Protein AF-A0A9P5STX9-F1 (afdb_monomer)

Structure (mmCIF, N/CA/C/O backbone):
data_AF-A0A9P5STX9-F1
#
_entry.id   AF-A0A9P5STX9-F1
#
loop_
_atom_site.group_PDB
_atom_site.id
_atom_site.type_symbol
_atom_site.label_atom_id
_atom_site.label_alt_id
_atom_site.label_comp_id
_atom_site.label_asym_id
_atom_site.label_entity_id
_atom_site.label_seq_id
_atom_site.pdbx_PDB_ins_code
_atom_site.Cartn_x
_atom_site.Cartn_y
_atom_site.Cartn_z
_atom_site.occupancy
_atom_site.B_iso_or_equiv
_atom_site.auth_seq_id
_atom_site.auth_comp_id
_atom_site.auth_asym_id
_atom_site.auth_atom_id
_atom_site.pdbx_PDB_model_num
ATOM 1 N N . MET A 1 1 ? -4.220 -13.117 43.652 1.00 59.19 1 MET A N 1
ATOM 2 C CA . MET A 1 1 ? -5.308 -13.860 42.981 1.00 59.19 1 MET A CA 1
ATOM 3 C C . MET A 1 1 ? -6.641 -13.265 43.397 1.00 59.19 1 MET A C 1
ATOM 5 O O . MET A 1 1 ? -6.754 -12.889 44.561 1.00 59.19 1 MET A O 1
ATOM 9 N N . PRO A 1 2 ? -7.623 -13.124 42.490 1.00 68.62 2 PRO A N 1
ATOM 10 C CA . PRO A 1 2 ? -8.970 -12.712 42.871 1.00 68.62 2 PRO A CA 1
ATOM 11 C C . PRO A 1 2 ? -9.525 -13.665 43.934 1.00 68.62 2 PRO A C 1
ATOM 13 O O . PRO A 1 2 ? -9.401 -14.877 43.789 1.00 68.62 2 PRO A O 1
ATOM 16 N N . SER A 1 3 ? -10.147 -13.133 44.987 1.00 79.94 3 SER A N 1
ATOM 17 C CA . SER A 1 3 ? -10.603 -13.913 46.154 1.00 79.94 3 SER A CA 1
ATOM 18 C C . SER A 1 3 ? -11.676 -14.968 45.848 1.00 79.94 3 SER A C 1
ATOM 20 O O . SER A 1 3 ? -11.990 -15.793 46.701 1.00 79.94 3 SER A O 1
ATOM 22 N N . TRP A 1 4 ? -12.242 -14.953 44.639 1.00 88.00 4 TRP A N 1
ATOM 23 C CA . TRP A 1 4 ? -13.281 -15.872 44.174 1.00 88.00 4 TRP A CA 1
ATOM 24 C C . TRP A 1 4 ? -12.747 -17.036 43.319 1.00 88.00 4 TRP A C 1
ATOM 26 O O . TRP A 1 4 ? -13.519 -17.934 42.983 1.00 88.00 4 TRP A O 1
ATOM 36 N N . ILE A 1 5 ? -11.447 -17.047 42.995 1.00 90.69 5 ILE A N 1
ATOM 37 C CA . ILE A 1 5 ? -10.769 -18.129 42.265 1.00 90.69 5 ILE A CA 1
ATOM 38 C C . ILE A 1 5 ? -9.960 -18.969 43.254 1.00 90.69 5 ILE A C 1
ATOM 40 O O . ILE A 1 5 ? -9.194 -18.422 44.044 1.00 90.69 5 ILE A O 1
ATOM 44 N N . LYS A 1 6 ? -10.122 -20.297 43.206 1.00 91.25 6 LYS A N 1
ATOM 45 C CA . LYS A 1 6 ? -9.421 -21.218 44.110 1.00 91.25 6 LYS A CA 1
ATOM 46 C C . LYS A 1 6 ? -7.998 -21.497 43.633 1.00 91.25 6 LYS A C 1
ATOM 48 O O . LYS A 1 6 ? -7.078 -21.464 44.440 1.00 91.25 6 LYS A O 1
ATOM 53 N N . ASP A 1 7 ? -7.846 -21.790 42.346 1.00 92.19 7 ASP A N 1
ATOM 54 C CA . ASP A 1 7 ? -6.557 -22.091 41.724 1.00 92.19 7 ASP A CA 1
ATOM 55 C C . ASP A 1 7 ? -6.593 -21.769 40.223 1.00 92.19 7 ASP A C 1
ATOM 57 O O . ASP A 1 7 ? -7.677 -21.683 39.635 1.00 92.19 7 ASP A O 1
ATOM 61 N N . PHE A 1 8 ? -5.430 -21.588 39.602 1.00 93.06 8 PHE A N 1
ATOM 62 C CA . PHE A 1 8 ? -5.315 -21.446 38.153 1.00 93.06 8 PHE A CA 1
ATOM 63 C C . PHE A 1 8 ? -4.039 -22.111 37.631 1.00 93.06 8 PHE A C 1
ATOM 65 O O . PHE A 1 8 ? -2.994 -22.067 38.277 1.00 93.06 8 PHE A O 1
ATOM 72 N N . ARG A 1 9 ? -4.135 -22.687 36.435 1.00 95.50 9 ARG A N 1
ATOM 73 C CA . ARG A 1 9 ? -3.028 -23.287 35.699 1.00 95.50 9 ARG A CA 1
ATOM 74 C C . ARG A 1 9 ? -2.957 -22.687 34.300 1.00 95.50 9 ARG A C 1
ATOM 76 O O . ARG A 1 9 ? -3.985 -22.518 33.646 1.00 95.50 9 ARG A O 1
ATOM 83 N N . ASP A 1 10 ? -1.736 -22.386 33.878 1.00 95.62 10 ASP A N 1
ATOM 84 C CA . ASP A 1 10 ? -1.416 -21.854 32.560 1.00 95.62 10 ASP A CA 1
ATOM 85 C C . ASP A 1 10 ? -0.638 -22.903 31.760 1.00 95.62 10 ASP A C 1
ATOM 87 O O . ASP A 1 10 ? 0.486 -23.249 32.125 1.00 95.62 10 ASP A O 1
ATOM 91 N N . ASP A 1 11 ? -1.253 -23.422 30.697 1.00 96.31 11 ASP A N 1
ATOM 92 C CA . ASP A 1 11 ? -0.625 -24.330 29.731 1.00 96.31 11 ASP A CA 1
ATOM 93 C C . ASP A 1 11 ? -0.468 -23.630 28.356 1.00 96.31 11 ASP A C 1
ATOM 95 O O . ASP A 1 11 ? -0.433 -24.276 27.303 1.00 96.31 11 ASP A O 1
ATOM 99 N N . SER A 1 12 ? -0.395 -22.290 28.352 1.00 96.31 12 SER A N 1
ATOM 100 C CA . SER A 1 12 ? -0.263 -21.467 27.145 1.00 96.31 12 SER A CA 1
ATOM 101 C C . SER A 1 12 ? 1.100 -21.610 26.466 1.00 96.31 12 SER A C 1
ATOM 103 O O . SER A 1 12 ? 2.118 -21.964 27.063 1.00 96.31 12 SER A O 1
ATOM 105 N N . ASN A 1 13 ? 1.135 -21.256 25.183 1.00 96.00 13 ASN A N 1
ATOM 106 C CA . ASN A 1 13 ? 2.360 -21.114 24.404 1.00 96.00 13 ASN A CA 1
ATOM 107 C C . ASN A 1 13 ? 2.348 -19.792 23.613 1.00 96.00 13 ASN A C 1
ATOM 109 O O . ASN A 1 13 ? 1.474 -18.950 23.799 1.00 96.00 13 ASN A O 1
ATOM 113 N N . GLN A 1 14 ? 3.318 -19.595 22.715 1.00 94.31 14 GLN A N 1
ATOM 114 C CA . GLN A 1 14 ? 3.452 -18.346 21.950 1.00 94.31 14 GLN A CA 1
ATOM 115 C C . GLN A 1 14 ? 2.266 -18.036 21.020 1.00 94.31 14 GLN A C 1
ATOM 117 O O . GLN A 1 14 ? 2.062 -16.876 20.679 1.00 94.31 14 GLN A O 1
ATOM 122 N N . ALA A 1 15 ? 1.507 -19.044 20.586 1.00 96.12 15 ALA A N 1
ATOM 123 C CA . ALA A 1 15 ? 0.439 -18.888 19.598 1.00 96.12 15 ALA A CA 1
ATOM 124 C C . ALA A 1 15 ? -0.967 -19.093 20.177 1.00 96.12 15 ALA A C 1
ATOM 126 O O . ALA A 1 15 ? -1.953 -18.704 19.552 1.00 96.12 15 ALA A O 1
ATOM 127 N N . ARG A 1 16 ? -1.080 -19.727 21.348 1.00 96.56 16 ARG A N 1
ATOM 128 C CA . ARG A 1 16 ? -2.356 -20.097 21.957 1.00 96.56 16 ARG A CA 1
ATOM 129 C C . ARG A 1 16 ? -2.339 -19.836 23.454 1.00 96.56 16 ARG A C 1
ATOM 131 O O . ARG A 1 16 ? -1.427 -20.266 24.155 1.00 96.56 16 ARG A O 1
ATOM 138 N N . VAL A 1 17 ? -3.418 -19.217 23.917 1.00 95.56 17 VAL A N 1
ATOM 139 C CA . VAL A 1 17 ? -3.736 -19.064 25.336 1.00 95.56 17 VAL A CA 1
ATOM 140 C C . VAL A 1 17 ? -4.581 -20.259 25.783 1.00 95.56 17 VAL A C 1
ATOM 142 O O . VAL A 1 17 ? -5.610 -20.543 25.165 1.00 95.56 17 VAL A O 1
ATOM 145 N N . ASP A 1 18 ? -4.144 -20.968 26.824 1.00 95.75 18 ASP A N 1
ATOM 146 C CA . ASP A 1 18 ? -4.866 -22.083 27.447 1.00 95.75 18 ASP A CA 1
ATOM 147 C C . ASP A 1 18 ? -4.798 -21.962 28.976 1.00 95.75 18 ASP A C 1
ATOM 149 O O . ASP A 1 18 ? -3.753 -22.169 29.596 1.00 95.75 18 ASP A O 1
ATOM 153 N N . LEU A 1 19 ? -5.918 -21.559 29.580 1.00 94.31 19 LEU A N 1
ATOM 154 C CA . LEU A 1 19 ? -6.019 -21.262 31.006 1.00 94.31 19 LEU A CA 1
ATOM 155 C C . LEU A 1 19 ? -7.060 -22.171 31.654 1.00 94.31 19 LEU A C 1
ATOM 157 O O . LEU A 1 19 ? -8.254 -22.083 31.363 1.00 94.31 19 LEU A O 1
ATOM 161 N N . THR A 1 20 ? -6.615 -22.992 32.601 1.00 94.94 20 THR A N 1
ATOM 162 C CA . THR A 1 20 ? -7.494 -23.825 33.425 1.00 94.94 20 THR A CA 1
ATOM 163 C C . THR A 1 20 ? -7.717 -23.148 34.774 1.00 94.94 20 THR A C 1
ATOM 165 O O . THR A 1 20 ? -6.800 -23.036 35.584 1.00 94.94 20 THR A O 1
ATOM 168 N N . VAL A 1 21 ? -8.946 -22.700 35.046 1.00 93.19 21 VAL A N 1
ATOM 169 C CA . VAL A 1 21 ? -9.312 -22.023 36.302 1.00 93.19 21 VAL A CA 1
ATOM 170 C C . VAL A 1 21 ? -10.166 -22.938 37.175 1.00 93.19 21 VAL A C 1
ATOM 172 O O . VAL A 1 21 ? -11.216 -23.420 36.753 1.00 93.19 21 VAL A O 1
ATOM 175 N N . THR A 1 22 ? -9.757 -23.127 38.428 1.00 93.69 22 THR A N 1
ATOM 176 C CA . THR A 1 22 ? -10.505 -23.905 39.420 1.00 93.69 22 THR A CA 1
ATOM 177 C C . THR A 1 22 ? -11.323 -22.976 40.315 1.00 93.69 22 THR A C 1
ATOM 179 O O . THR A 1 22 ? -10.786 -22.092 40.987 1.00 93.69 22 THR A O 1
ATOM 182 N N . LEU A 1 23 ? -12.635 -23.210 40.378 1.00 92.31 23 LEU A N 1
ATOM 183 C CA . LEU A 1 23 ? -13.588 -22.472 41.214 1.00 92.31 23 LEU A CA 1
ATOM 184 C C . LEU A 1 23 ? -14.279 -23.410 42.211 1.00 92.31 23 LEU A C 1
ATOM 186 O O . LEU A 1 23 ? -14.354 -24.620 42.000 1.00 92.31 23 LEU A O 1
ATOM 190 N N . THR A 1 24 ? -14.841 -22.857 43.287 1.00 93.94 24 THR A N 1
ATOM 191 C CA . THR A 1 24 ? -15.817 -23.597 44.100 1.00 93.94 24 THR A CA 1
ATOM 192 C C . THR A 1 24 ? -17.161 -23.663 43.372 1.00 93.94 24 THR A C 1
ATOM 194 O O . THR A 1 24 ? -17.473 -22.803 42.546 1.00 93.94 24 THR A O 1
ATOM 197 N N . GLN A 1 25 ? -17.990 -24.661 43.687 1.00 92.69 25 GLN A N 1
ATOM 198 C CA . GLN A 1 25 ? -19.287 -24.841 43.024 1.00 92.69 25 GLN A CA 1
ATOM 199 C C . GLN A 1 25 ? -20.209 -23.622 43.191 1.00 92.69 25 GLN A C 1
ATOM 201 O O . GLN A 1 25 ? -20.928 -23.255 42.264 1.00 92.69 25 GLN A O 1
ATOM 206 N N . GLU A 1 26 ? -20.139 -22.951 44.344 1.00 93.06 26 GLU A N 1
ATOM 207 C CA . GLU A 1 26 ? -20.897 -21.726 44.605 1.00 93.06 26 GLU A CA 1
ATOM 208 C C . GLU A 1 26 ? -20.419 -20.550 43.735 1.00 93.06 26 GLU A C 1
ATOM 210 O O . GLU A 1 26 ? -21.243 -19.848 43.148 1.00 93.06 26 GLU A O 1
ATOM 215 N N . GLN A 1 27 ? -19.101 -20.357 43.596 1.00 90.81 27 GLN A N 1
ATOM 216 C CA . GLN A 1 27 ? -18.530 -19.288 42.765 1.00 90.81 27 GLN A CA 1
ATOM 217 C C . GLN A 1 27 ? -18.744 -19.546 41.273 1.00 90.81 27 GLN A C 1
ATOM 219 O O . GLN A 1 27 ? -19.015 -18.610 40.528 1.00 90.81 27 GLN A O 1
ATOM 224 N N . LEU A 1 28 ? -18.699 -20.810 40.838 1.00 91.44 28 LEU A N 1
ATOM 225 C CA . LEU A 1 28 ? -19.025 -21.181 39.463 1.00 91.44 28 LEU A CA 1
ATOM 226 C C . LEU A 1 28 ? -20.490 -20.873 39.131 1.00 91.44 28 LEU A C 1
ATOM 228 O O . LEU A 1 28 ? -20.769 -20.379 38.041 1.00 91.44 28 LEU A O 1
ATOM 232 N N . ARG A 1 29 ? -21.422 -21.137 40.059 1.00 93.12 29 ARG A N 1
ATOM 233 C CA . ARG A 1 29 ? -22.839 -20.797 39.862 1.00 93.12 29 ARG A CA 1
ATOM 234 C C . ARG A 1 29 ? -23.016 -19.285 39.721 1.00 93.12 29 ARG A C 1
ATOM 236 O O . ARG A 1 29 ? -23.563 -18.845 38.720 1.00 93.12 29 ARG A O 1
ATOM 243 N N . LYS A 1 30 ? -22.425 -18.501 40.633 1.00 92.12 30 LYS A N 1
ATOM 244 C CA . LYS A 1 30 ? -22.431 -17.027 40.567 1.00 92.12 30 LYS A CA 1
ATOM 245 C C . LYS A 1 30 ? -21.812 -16.491 39.269 1.00 92.12 30 LYS A C 1
ATOM 247 O O . LYS A 1 30 ? -22.367 -15.590 38.656 1.00 92.12 30 LYS A O 1
ATOM 252 N N . ALA A 1 31 ? -20.691 -17.061 38.823 1.00 90.56 31 ALA A N 1
ATOM 253 C CA . ALA A 1 31 ? -20.026 -16.659 37.583 1.00 90.56 31 ALA A CA 1
ATOM 254 C C . ALA A 1 31 ? -20.835 -17.015 36.323 1.00 90.56 31 ALA A C 1
ATOM 256 O O . ALA A 1 31 ? -20.754 -16.299 35.329 1.00 90.56 31 ALA A O 1
ATOM 257 N N . ARG A 1 32 ? -21.617 -18.103 36.351 1.00 92.12 32 ARG A N 1
ATOM 258 C CA . ARG A 1 32 ? -22.560 -18.435 35.272 1.00 92.12 32 ARG A CA 1
ATOM 259 C C . ARG A 1 32 ? -23.750 -17.485 35.249 1.00 92.12 32 ARG A C 1
ATOM 261 O O . ARG A 1 32 ? -24.115 -17.049 34.164 1.00 92.12 32 ARG A O 1
ATOM 268 N N . ASP A 1 33 ? -24.296 -17.148 36.415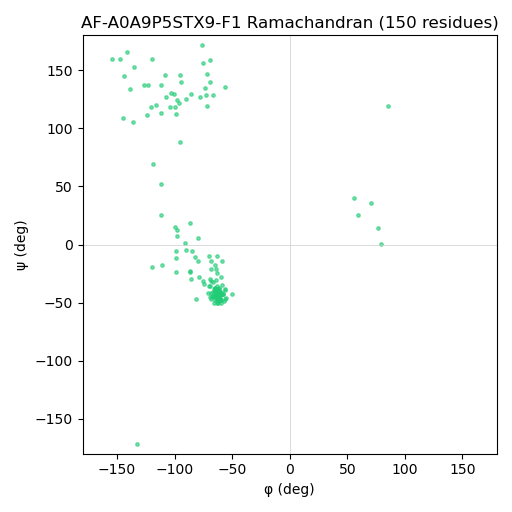 1.00 94.00 33 ASP A N 1
ATOM 269 C CA . ASP A 1 33 ? -25.425 -16.220 36.536 1.00 94.00 33 ASP A CA 1
ATOM 270 C C . ASP A 1 33 ? -25.048 -14.802 36.045 1.00 94.00 33 ASP A C 1
ATOM 272 O O . ASP A 1 33 ? -25.856 -14.135 35.407 1.00 94.00 33 ASP A O 1
ATOM 276 N N . GLU A 1 34 ? -23.804 -14.359 36.280 1.00 90.31 34 GLU A N 1
ATOM 277 C CA . GLU A 1 34 ? -23.251 -13.075 35.797 1.00 90.31 34 GLU A CA 1
ATOM 278 C C . GLU A 1 34 ? -22.802 -13.111 34.318 1.00 90.31 34 GLU A C 1
ATOM 280 O O . GLU A 1 34 ? -22.578 -12.069 33.702 1.00 90.31 34 GLU A O 1
ATOM 285 N N . GLY A 1 35 ? -22.678 -14.306 33.733 1.00 92.50 35 GLY A N 1
ATOM 286 C CA . GLY A 1 35 ? -22.082 -14.534 32.419 1.00 92.50 35 GLY A CA 1
ATOM 287 C C . GLY A 1 35 ? -20.559 -14.676 32.493 1.00 92.50 35 GLY A C 1
ATOM 288 O O . GLY A 1 35 ? -19.839 -13.755 32.886 1.00 92.50 35 GLY A O 1
ATOM 289 N N . LEU A 1 36 ? -20.048 -15.837 32.067 1.00 91.88 36 LEU A N 1
ATOM 290 C CA . LEU A 1 36 ? -18.622 -16.174 32.176 1.00 91.88 36 LEU A CA 1
ATOM 291 C C . LEU A 1 36 ? -17.727 -15.175 31.431 1.00 91.88 36 LEU A C 1
ATOM 293 O O . LEU A 1 36 ? -16.703 -14.761 31.965 1.00 91.88 36 LEU A O 1
ATOM 297 N N . GLU A 1 37 ? -18.125 -14.742 30.236 1.00 92.00 37 GLU A N 1
ATOM 298 C CA . GLU A 1 37 ? -17.343 -13.796 29.431 1.00 92.00 37 GLU A CA 1
ATOM 299 C C . GLU A 1 37 ? -17.177 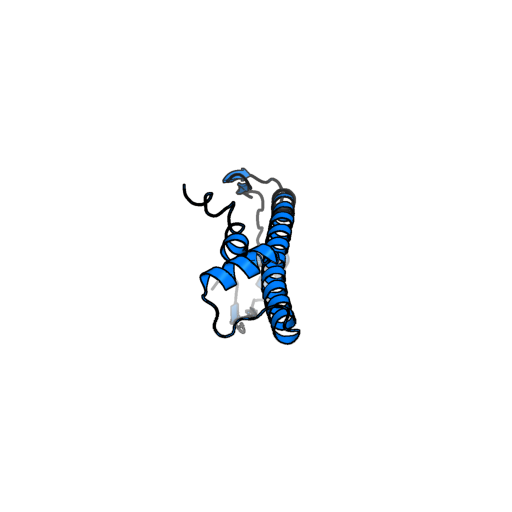-12.440 30.123 1.00 92.00 37 GLU A C 1
ATOM 301 O O . GLU A 1 37 ? -16.079 -11.888 30.141 1.00 92.00 37 GLU A O 1
ATOM 306 N N . SER A 1 38 ? -18.239 -11.932 30.753 1.00 90.81 38 SER A N 1
ATOM 307 C CA . SER A 1 38 ? -18.201 -10.686 31.523 1.00 90.81 38 SER A CA 1
ATOM 308 C C . SER A 1 38 ? -17.361 -10.856 32.790 1.00 90.81 38 SER A C 1
ATOM 310 O O . SER A 1 38 ? -16.442 -10.074 33.050 1.00 90.81 38 SER A O 1
ATOM 312 N N . LYS A 1 39 ? -17.596 -11.948 33.535 1.00 91.06 39 LYS A N 1
ATOM 313 C CA . LYS A 1 39 ? -16.897 -12.234 34.794 1.00 91.06 39 LYS A CA 1
ATOM 314 C C . LYS A 1 39 ? -15.387 -12.362 34.617 1.00 91.06 39 LYS A C 1
ATOM 316 O O . LYS A 1 39 ? -14.616 -11.855 35.434 1.00 91.06 39 LYS A O 1
ATOM 321 N N . PHE A 1 40 ? -14.976 -13.047 33.553 1.00 92.44 40 PHE A N 1
ATOM 322 C CA . PHE A 1 40 ? -13.576 -13.268 33.205 1.00 92.44 40 PHE A CA 1
ATOM 323 C C . PHE A 1 40 ? -13.002 -12.189 32.279 1.00 92.44 40 PHE A C 1
ATOM 325 O O . PHE A 1 40 ? -11.823 -12.261 31.944 1.00 92.44 40 PHE A O 1
ATOM 332 N N . LYS A 1 41 ? -13.790 -11.167 31.910 1.00 92.00 41 LYS A N 1
ATOM 333 C CA . LYS A 1 41 ? -13.383 -10.063 31.024 1.00 92.00 41 LYS A CA 1
ATOM 334 C C . LYS A 1 41 ? -12.845 -10.545 29.669 1.00 92.00 41 LYS A C 1
ATOM 336 O O . LYS A 1 41 ? -11.872 -10.005 29.151 1.00 92.00 41 LYS A O 1
ATOM 341 N N . LEU A 1 42 ? -13.485 -11.567 29.105 1.00 93.50 42 LEU A N 1
ATOM 342 C CA . LEU A 1 42 ? -13.138 -12.147 27.803 1.00 93.50 42 LEU A CA 1
ATOM 343 C C . LEU A 1 42 ? -13.735 -11.364 26.625 1.00 93.50 42 LEU A C 1
ATOM 345 O O . LEU A 1 42 ? -13.357 -11.602 25.482 1.00 93.50 42 LEU A O 1
ATOM 349 N N . ALA A 1 43 ? -14.643 -10.424 26.896 1.00 92.06 43 ALA A N 1
ATOM 350 C CA . ALA A 1 43 ? -15.228 -9.541 25.899 1.00 92.06 43 ALA A CA 1
ATOM 351 C C . ALA A 1 43 ? -14.760 -8.096 26.110 1.00 92.06 43 ALA A C 1
ATOM 353 O O . ALA A 1 43 ? -14.745 -7.580 27.228 1.00 92.06 43 ALA A O 1
ATOM 354 N N . THR A 1 44 ? -14.420 -7.426 25.012 1.00 93.38 44 THR A N 1
ATOM 355 C CA . THR A 1 44 ? -14.161 -5.986 24.977 1.00 93.38 44 THR A CA 1
ATOM 356 C C . THR A 1 44 ? -14.852 -5.373 23.767 1.00 93.38 44 THR A C 1
ATOM 358 O O . THR A 1 44 ? -15.082 -6.049 22.765 1.00 93.38 44 THR A O 1
ATOM 361 N N . THR A 1 45 ? -15.205 -4.094 23.860 1.00 92.81 45 THR A N 1
ATOM 362 C CA . THR A 1 45 ? -15.793 -3.342 22.747 1.00 92.81 45 THR A CA 1
ATOM 363 C C . THR A 1 45 ? -14.718 -2.482 22.104 1.00 92.81 45 THR A C 1
ATOM 365 O O . THR A 1 45 ? -14.036 -1.720 22.787 1.00 92.81 45 THR A O 1
ATOM 368 N N . VAL A 1 46 ? -14.591 -2.574 20.783 1.00 92.12 46 VAL A N 1
ATOM 369 C CA . VAL A 1 46 ? -13.703 -1.713 19.999 1.00 92.12 46 VAL A CA 1
ATOM 370 C C . VAL A 1 46 ? -14.557 -0.668 19.292 1.00 92.12 46 VAL A C 1
ATOM 372 O O . VAL A 1 46 ? -15.428 -1.011 18.498 1.00 92.12 46 VAL A O 1
ATOM 375 N N . SER A 1 47 ? -14.326 0.610 19.593 1.00 90.88 47 SER A N 1
ATOM 376 C CA . SER A 1 47 ? -15.029 1.714 18.933 1.00 90.88 47 SER A CA 1
ATOM 377 C C . SER A 1 47 ? -14.324 2.112 17.640 1.00 90.88 47 SER A C 1
ATOM 379 O O . SER A 1 47 ? -13.133 2.415 17.651 1.00 90.88 47 SER A O 1
ATOM 381 N N . THR A 1 48 ? -15.076 2.201 16.545 1.00 89.25 48 THR A N 1
ATOM 382 C CA . THR A 1 48 ? -14.619 2.713 15.241 1.00 89.25 48 THR A CA 1
ATOM 383 C C . THR A 1 48 ? -15.002 4.179 15.015 1.00 89.25 48 THR A C 1
ATOM 385 O O . THR A 1 48 ? -14.876 4.701 13.913 1.00 89.25 48 THR A O 1
ATOM 388 N N . SER A 1 49 ? -15.451 4.887 16.056 1.00 88.00 49 SER A N 1
ATOM 389 C CA . SER A 1 49 ? -15.942 6.264 15.931 1.00 88.00 49 SER A CA 1
ATOM 390 C C . SER A 1 49 ? -14.862 7.297 15.587 1.00 88.00 49 SER A C 1
ATOM 392 O O . SER A 1 49 ? -15.204 8.418 15.217 1.00 88.00 49 SER A O 1
ATOM 394 N N . ASN A 1 50 ? -13.573 6.975 15.710 1.00 90.12 50 ASN A N 1
ATOM 395 C CA . ASN A 1 50 ? -12.478 7.914 15.463 1.00 90.12 50 ASN A CA 1
ATOM 396 C C . ASN A 1 50 ? -11.560 7.448 14.323 1.00 90.12 50 ASN A C 1
ATOM 398 O O . ASN A 1 50 ? -10.415 7.069 14.553 1.00 90.12 50 ASN A O 1
ATOM 402 N N . MET A 1 51 ? -12.073 7.475 13.092 1.00 93.94 51 MET A N 1
ATOM 403 C CA . MET A 1 51 ? -11.293 7.220 11.877 1.00 93.94 51 MET A CA 1
ATOM 404 C C . MET A 1 51 ? -10.822 8.549 11.280 1.00 93.94 51 MET A C 1
ATOM 406 O O . MET A 1 51 ? -11.519 9.159 10.475 1.00 93.94 51 MET A O 1
ATOM 410 N N . VAL A 1 52 ? -9.661 9.037 11.715 1.00 94.38 52 VAL A N 1
ATOM 411 C CA . VAL A 1 52 ? -9.062 10.288 11.222 1.00 94.38 52 VAL A CA 1
ATOM 412 C C . VAL A 1 52 ? -7.747 9.963 10.530 1.00 94.38 52 VAL A C 1
ATOM 414 O O . VAL A 1 52 ? -6.846 9.398 11.147 1.00 94.38 52 VAL A O 1
ATOM 417 N N . CYS A 1 53 ? -7.646 10.295 9.246 1.00 93.69 53 CYS A N 1
ATOM 418 C CA . CYS A 1 53 ? -6.475 10.010 8.417 1.00 93.69 53 CYS A CA 1
ATOM 419 C C . CYS A 1 53 ? -6.203 11.179 7.463 1.00 93.69 53 CYS A C 1
ATOM 421 O O . CYS A 1 53 ? -7.055 12.049 7.275 1.00 93.69 53 CYS A O 1
ATOM 423 N N . PHE A 1 54 ? -5.020 11.197 6.852 1.00 94.12 54 PHE A N 1
ATOM 424 C CA . PHE A 1 54 ? -4.742 12.111 5.748 1.00 94.12 54 PHE A CA 1
ATOM 425 C C . PHE A 1 54 ? -5.467 11.641 4.485 1.00 94.12 54 PHE A C 1
ATOM 427 O O . PHE A 1 54 ? -5.461 10.451 4.170 1.00 94.12 54 PHE A O 1
ATOM 434 N N . ASP A 1 55 ? -6.115 12.570 3.792 1.00 91.69 55 ASP A N 1
ATOM 435 C CA . ASP A 1 55 ? -6.693 12.339 2.472 1.00 91.69 55 ASP A CA 1
ATOM 436 C C . ASP A 1 55 ? -5.595 12.318 1.383 1.00 91.69 55 ASP A C 1
ATOM 438 O O . ASP A 1 55 ? -4.430 12.633 1.661 1.00 91.69 55 ASP A O 1
ATOM 442 N N . PRO A 1 56 ? -5.923 11.949 0.130 1.00 90.25 56 PRO A N 1
ATOM 443 C CA . PRO A 1 56 ? -4.959 11.956 -0.973 1.00 90.25 56 PRO A CA 1
ATOM 444 C C . PRO A 1 56 ? -4.322 13.325 -1.271 1.00 90.25 56 PRO A C 1
ATOM 446 O O . PRO A 1 56 ? -3.329 13.386 -1.990 1.00 90.25 56 PRO A O 1
ATOM 449 N N . GLN A 1 57 ? -4.878 14.421 -0.746 1.00 91.06 57 GLN A N 1
ATOM 450 C CA . GLN A 1 57 ? -4.353 15.782 -0.866 1.00 91.06 57 GLN A CA 1
ATOM 451 C C . GLN A 1 57 ? -3.538 16.208 0.370 1.00 91.06 57 GLN A C 1
ATOM 453 O O . GLN A 1 57 ? -3.149 17.372 0.476 1.00 91.06 57 GLN A O 1
ATOM 458 N N . GLY A 1 58 ? -3.281 15.290 1.308 1.00 91.44 58 GLY A N 1
ATOM 459 C CA . GLY A 1 58 ? -2.500 15.536 2.520 1.00 91.44 58 GLY A CA 1
ATOM 460 C C . GLY A 1 58 ? -3.251 16.306 3.609 1.00 91.44 58 GLY A C 1
ATOM 461 O O . GLY A 1 58 ? -2.631 16.803 4.549 1.00 91.44 58 GLY A O 1
ATOM 462 N N . ARG A 1 59 ? -4.579 16.429 3.519 1.00 94.62 59 ARG A N 1
ATOM 463 C CA . ARG A 1 59 ? -5.405 17.131 4.511 1.00 94.62 59 ARG A CA 1
ATOM 464 C C . ARG A 1 59 ? -5.966 16.145 5.522 1.00 94.62 59 ARG A C 1
ATOM 466 O O . ARG A 1 59 ? -6.288 15.007 5.197 1.00 94.62 59 ARG A O 1
ATOM 473 N N . ILE A 1 60 ? -6.111 16.585 6.768 1.00 95.75 60 ILE A N 1
ATOM 474 C CA . ILE A 1 60 ? -6.720 15.761 7.815 1.00 95.75 60 ILE A CA 1
ATOM 475 C C . ILE A 1 60 ? -8.221 15.649 7.539 1.00 95.75 60 ILE A C 1
ATOM 477 O O . ILE A 1 60 ? -8.937 16.651 7.558 1.00 95.75 60 ILE A O 1
ATOM 481 N N . LYS A 1 61 ? -8.698 14.421 7.333 1.00 94.44 61 LYS A N 1
ATOM 482 C CA . LYS A 1 61 ? -10.104 14.097 7.098 1.00 94.44 61 LYS A CA 1
ATOM 483 C C . LYS A 1 61 ? -10.584 13.086 8.137 1.00 94.44 61 LYS A C 1
ATOM 485 O O . L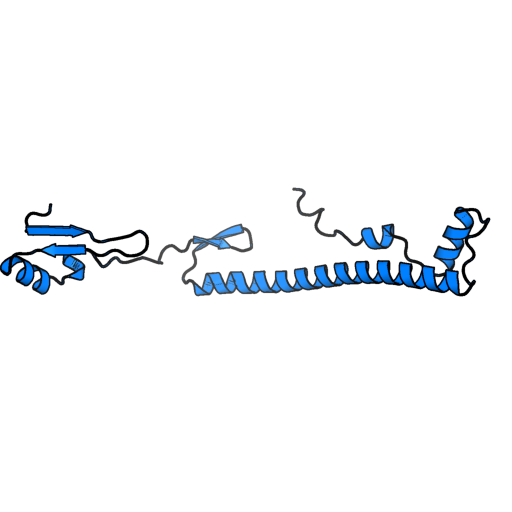YS A 1 61 ? -9.889 12.124 8.468 1.00 94.44 61 LYS A O 1
ATOM 490 N N . ARG A 1 62 ? -11.788 13.314 8.665 1.00 95.00 62 ARG A N 1
ATOM 491 C CA . ARG A 1 62 ? -12.500 12.350 9.510 1.00 95.00 62 ARG A CA 1
ATOM 492 C C . ARG A 1 62 ? -13.470 11.560 8.643 1.00 95.00 62 ARG A C 1
ATOM 494 O O . ARG A 1 62 ? -14.360 12.154 8.044 1.00 95.00 62 ARG A O 1
ATOM 501 N N . TYR A 1 63 ? -13.309 10.247 8.629 1.00 94.75 63 TYR A N 1
ATOM 502 C CA . TYR A 1 63 ? -14.121 9.308 7.870 1.00 94.75 63 TYR A CA 1
ATOM 503 C C . TYR A 1 63 ? -15.252 8.768 8.738 1.00 94.75 63 TYR A C 1
ATOM 505 O O . TYR A 1 63 ? -15.070 8.488 9.927 1.00 94.75 63 TYR A O 1
ATOM 513 N N . SER A 1 64 ? -16.433 8.627 8.140 1.00 93.00 64 SER A N 1
ATOM 514 C CA . SER A 1 64 ? -17.617 8.120 8.849 1.00 93.00 64 SER A CA 1
ATOM 515 C C . SER A 1 64 ? -17.701 6.594 8.823 1.00 93.00 64 SER A C 1
ATOM 517 O O . SER A 1 64 ? -18.339 5.994 9.686 1.00 93.00 64 SER A O 1
ATOM 519 N N . SER A 1 65 ? -17.057 5.970 7.836 1.00 93.56 65 SER A N 1
ATOM 520 C CA . SER A 1 65 ? -17.083 4.530 7.578 1.00 93.56 65 SER A CA 1
ATOM 521 C C . SER A 1 65 ? -15.745 4.066 6.990 1.00 93.56 65 SER A C 1
ATOM 523 O O . SER A 1 65 ? -14.987 4.882 6.458 1.00 93.56 65 SER A O 1
ATOM 525 N N . ALA A 1 66 ? -15.441 2.770 7.082 1.00 93.50 66 ALA A N 1
ATOM 526 C CA . ALA A 1 66 ? -14.230 2.214 6.475 1.00 93.50 66 ALA A CA 1
ATOM 527 C C . ALA A 1 66 ? -14.319 2.230 4.937 1.00 93.50 66 ALA A C 1
ATOM 529 O O . ALA A 1 66 ? -13.316 2.380 4.245 1.00 93.50 66 ALA A O 1
ATOM 530 N N . GLU A 1 67 ? -15.532 2.133 4.405 1.00 95.19 67 GLU A N 1
ATOM 531 C CA . GLU A 1 67 ? -15.866 2.171 2.987 1.00 95.19 67 GLU A CA 1
ATOM 532 C C . GLU A 1 67 ? -15.468 3.504 2.347 1.00 95.19 67 GLU A C 1
ATOM 534 O O . GLU A 1 67 ? -14.963 3.522 1.228 1.00 95.19 67 GLU A O 1
ATOM 539 N N . GLU A 1 68 ? -15.621 4.615 3.071 1.00 93.38 68 GLU A N 1
ATOM 540 C CA . GLU A 1 68 ? -15.210 5.942 2.602 1.00 93.38 68 GLU A CA 1
ATOM 541 C C . GLU A 1 68 ? -13.684 6.034 2.415 1.00 93.38 68 GLU A C 1
ATOM 543 O O . GLU A 1 68 ? -13.213 6.594 1.427 1.00 93.38 68 GLU A O 1
ATOM 548 N N . ILE A 1 69 ? -12.908 5.415 3.313 1.00 94.19 69 ILE A N 1
ATOM 549 C CA . ILE A 1 69 ? -11.444 5.320 3.183 1.00 94.19 69 ILE A CA 1
ATOM 550 C C . ILE A 1 69 ? -11.081 4.502 1.938 1.00 94.19 69 ILE A C 1
ATOM 552 O O . ILE A 1 69 ? -10.182 4.867 1.180 1.00 94.19 69 ILE A O 1
ATOM 556 N N . VAL A 1 70 ? -11.784 3.387 1.719 1.00 95.44 70 VAL A N 1
ATOM 557 C CA . VAL A 1 70 ? -11.550 2.512 0.564 1.00 95.44 70 VAL A CA 1
ATOM 558 C C . VAL A 1 70 ? -11.895 3.216 -0.747 1.00 95.44 70 VAL A C 1
ATOM 560 O O . VAL A 1 70 ? -11.165 3.040 -1.720 1.00 95.44 70 VAL A O 1
ATOM 563 N N . GLN A 1 71 ? -12.955 4.025 -0.781 1.00 93.56 71 GLN A N 1
ATOM 564 C CA . GLN A 1 71 ? -13.340 4.786 -1.969 1.00 93.56 71 GLN A CA 1
ATOM 565 C C . GLN A 1 71 ? -12.254 5.797 -2.362 1.00 93.56 71 GLN A C 1
ATOM 567 O O . GLN A 1 71 ? -11.788 5.769 -3.501 1.00 93.56 71 GLN A O 1
ATOM 572 N N . ASP A 1 72 ? -11.786 6.613 -1.410 1.00 92.81 72 ASP A N 1
ATOM 573 C CA . ASP A 1 72 ? -10.710 7.585 -1.654 1.00 92.81 72 ASP A CA 1
ATOM 574 C C . ASP A 1 72 ? -9.409 6.880 -2.088 1.00 92.81 72 ASP A C 1
ATOM 576 O O . ASP A 1 72 ? -8.694 7.341 -2.983 1.00 92.81 72 ASP A O 1
ATOM 580 N N . PHE A 1 73 ? -9.114 5.716 -1.497 1.00 94.94 73 PHE A N 1
ATOM 581 C CA . PHE A 1 73 ? -7.966 4.899 -1.885 1.00 94.94 73 PHE A CA 1
ATOM 582 C C . PHE A 1 73 ? -8.099 4.323 -3.299 1.00 94.94 73 PHE A C 1
ATOM 584 O O . PHE A 1 73 ? -7.111 4.278 -4.036 1.00 94.94 73 PHE A O 1
ATOM 591 N N . PHE A 1 74 ? -9.287 3.857 -3.686 1.00 96.00 74 PHE A N 1
ATOM 592 C CA . PHE A 1 74 ? -9.500 3.169 -4.956 1.00 96.00 74 PHE A CA 1
ATOM 593 C C . PHE A 1 74 ? -9.221 4.081 -6.151 1.00 96.00 74 PHE A C 1
ATOM 595 O O . PHE A 1 74 ? -8.472 3.693 -7.052 1.00 96.00 74 PHE A O 1
ATOM 602 N N . ASP A 1 75 ? -9.766 5.297 -6.136 1.00 91.94 75 ASP A N 1
ATOM 603 C CA . ASP A 1 75 ? -9.614 6.249 -7.238 1.00 91.94 75 ASP A CA 1
ATOM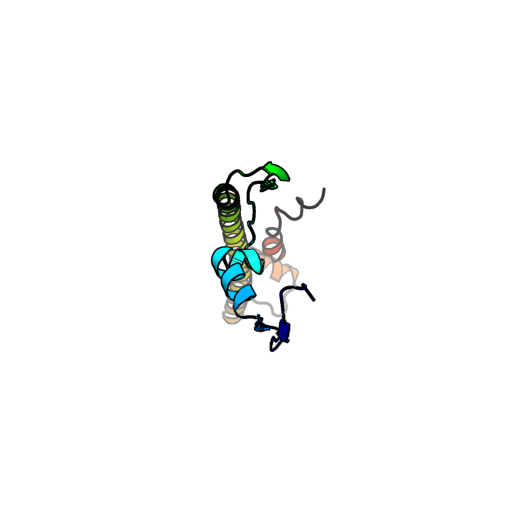 604 C C . ASP A 1 75 ? -8.151 6.683 -7.404 1.00 91.94 75 ASP A C 1
ATOM 606 O O . ASP A 1 75 ? -7.602 6.636 -8.512 1.00 91.94 75 ASP A O 1
ATOM 610 N N . LEU A 1 76 ? -7.477 6.988 -6.288 1.00 93.94 76 LEU A N 1
ATOM 611 C CA . LEU A 1 76 ? -6.039 7.261 -6.269 1.00 93.94 76 LEU A CA 1
ATOM 612 C C . LEU A 1 76 ? -5.254 6.073 -6.836 1.00 93.94 76 LEU A C 1
ATOM 614 O O . LEU A 1 76 ? -4.392 6.221 -7.707 1.00 93.94 76 LEU A O 1
ATOM 618 N N . ARG A 1 77 ? -5.555 4.863 -6.360 1.00 96.25 77 ARG A N 1
ATOM 619 C CA . ARG A 1 77 ? -4.822 3.663 -6.753 1.00 96.25 77 ARG A CA 1
ATOM 620 C C . ARG A 1 77 ? -4.994 3.351 -8.238 1.00 96.25 77 ARG A C 1
ATOM 622 O O . ARG A 1 77 ? -4.030 2.925 -8.877 1.00 96.25 77 ARG A O 1
ATOM 629 N N . LEU A 1 78 ? -6.184 3.569 -8.791 1.00 96.38 78 LEU A N 1
ATOM 630 C CA . LEU A 1 78 ? -6.468 3.360 -10.207 1.00 96.38 78 LEU A CA 1
ATOM 631 C C . LEU A 1 78 ? -5.656 4.305 -11.100 1.00 96.38 78 LEU A C 1
ATOM 633 O O . LEU A 1 78 ? -5.098 3.861 -12.108 1.00 96.38 78 LEU A O 1
ATOM 637 N N . ASP A 1 79 ? -5.536 5.578 -10.722 1.00 95.88 79 ASP A N 1
ATOM 638 C CA . ASP A 1 79 ? -4.698 6.539 -11.446 1.00 95.88 79 ASP A CA 1
ATOM 639 C C . ASP A 1 79 ? -3.221 6.115 -11.446 1.00 95.88 79 ASP A C 1
ATOM 641 O O . ASP A 1 79 ? -2.568 6.049 -12.492 1.00 95.88 79 ASP A O 1
ATOM 645 N N . TYR A 1 80 ? -2.711 5.682 -10.292 1.00 96.44 80 TYR A N 1
ATOM 646 C CA . TYR A 1 80 ? -1.345 5.168 -10.187 1.00 96.44 80 TYR A CA 1
ATOM 647 C C . TYR A 1 80 ? -1.118 3.885 -10.994 1.00 96.44 80 TYR A C 1
ATOM 649 O O . TYR A 1 80 ? -0.016 3.672 -11.504 1.00 96.44 80 TYR A O 1
ATOM 657 N N . TYR A 1 81 ? -2.134 3.036 -11.176 1.00 97.75 81 TYR A N 1
ATOM 658 C CA . TYR A 1 81 ? -2.024 1.898 -12.093 1.00 97.75 81 TYR A CA 1
ATOM 659 C C . TYR A 1 81 ? -1.861 2.338 -13.549 1.00 97.75 81 TYR A C 1
ATOM 661 O O . TYR A 1 81 ? -1.083 1.717 -14.278 1.00 97.75 81 TYR A O 1
ATOM 669 N N . ARG A 1 82 ? -2.541 3.410 -13.974 1.00 97.00 82 ARG A N 1
ATOM 670 C CA . ARG A 1 82 ? -2.368 3.974 -15.321 1.00 97.00 82 ARG A CA 1
ATOM 671 C C . ARG A 1 82 ? -0.962 4.541 -15.497 1.00 97.00 82 ARG A C 1
ATOM 673 O O . ARG A 1 82 ? -0.272 4.118 -16.423 1.00 97.00 82 ARG A O 1
ATOM 680 N N . LYS A 1 83 ? -0.504 5.375 -14.557 1.00 95.69 83 LYS A N 1
ATOM 681 C CA . LYS A 1 83 ? 0.865 5.926 -14.537 1.00 95.69 83 LYS A CA 1
ATOM 682 C C . LYS A 1 83 ? 1.922 4.825 -14.574 1.00 95.69 83 LYS A C 1
ATOM 684 O O . LYS A 1 83 ? 2.848 4.859 -15.380 1.00 95.69 83 LYS A O 1
ATOM 689 N N . ARG A 1 84 ? 1.750 3.781 -13.756 1.00 96.44 84 ARG A N 1
ATOM 690 C CA . ARG A 1 84 ? 2.647 2.619 -13.742 1.00 96.44 84 ARG A CA 1
ATOM 691 C C . ARG A 1 84 ? 2.658 1.888 -15.082 1.00 96.44 84 ARG A C 1
ATOM 693 O O . ARG A 1 84 ? 3.726 1.496 -15.542 1.00 96.44 84 ARG A O 1
ATOM 700 N N . LYS A 1 85 ? 1.493 1.667 -15.696 1.00 96.00 85 LYS A N 1
ATOM 701 C CA . LYS A 1 85 ? 1.399 1.008 -17.005 1.00 96.00 85 LYS A CA 1
ATOM 702 C C . LYS A 1 85 ? 2.152 1.805 -18.068 1.00 96.00 85 LYS A C 1
ATOM 704 O O . LYS A 1 85 ? 2.928 1.216 -18.812 1.00 96.00 85 LYS A O 1
ATOM 709 N N . GLU A 1 86 ? 1.934 3.113 -18.127 1.00 95.31 86 GLU A N 1
ATOM 710 C CA . GLU A 1 86 ? 2.611 3.998 -19.075 1.00 95.31 86 GLU A CA 1
ATOM 711 C C . GLU A 1 86 ? 4.129 3.987 -18.875 1.00 95.31 86 GLU A C 1
ATOM 713 O O . GLU A 1 86 ? 4.877 3.759 -19.824 1.00 95.31 86 GLU A O 1
ATOM 718 N N . HIS A 1 87 ? 4.582 4.101 -17.625 1.00 92.88 87 HIS A N 1
ATOM 719 C CA . HIS A 1 87 ? 5.996 3.992 -17.286 1.00 92.88 87 HIS A CA 1
ATOM 720 C C . HIS A 1 87 ? 6.607 2.665 -17.765 1.00 92.88 87 HIS A C 1
ATOM 722 O O . HIS A 1 87 ? 7.662 2.659 -18.398 1.00 92.88 87 HIS A O 1
ATOM 728 N N . LEU A 1 88 ? 5.932 1.537 -17.518 1.00 94.00 88 LEU A N 1
ATOM 729 C CA . LEU A 1 88 ? 6.406 0.221 -17.955 1.00 94.00 88 LEU A CA 1
ATOM 730 C C . LEU A 1 88 ? 6.440 0.088 -19.481 1.00 94.00 88 LEU A C 1
ATOM 732 O O . LEU A 1 88 ? 7.401 -0.461 -20.014 1.00 94.00 88 LEU A O 1
ATOM 736 N N . ILE A 1 89 ? 5.434 0.603 -20.193 1.00 94.19 89 ILE A N 1
ATOM 737 C CA . ILE A 1 89 ? 5.432 0.617 -21.663 1.00 94.19 89 ILE A CA 1
ATOM 738 C C . ILE A 1 89 ? 6.631 1.412 -22.180 1.00 94.19 89 ILE A C 1
ATOM 740 O O . ILE A 1 89 ? 7.3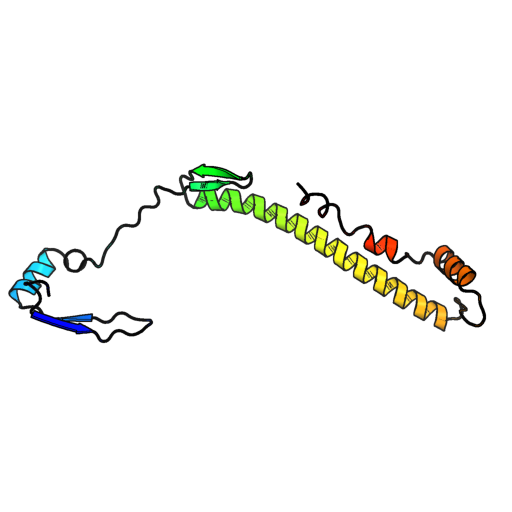50 0.923 -23.051 1.00 94.19 89 ILE A O 1
ATOM 744 N N . ASN A 1 90 ? 6.896 2.591 -21.620 1.00 89.81 90 ASN A N 1
ATOM 745 C CA . ASN A 1 90 ? 8.033 3.420 -22.017 1.00 89.81 90 ASN A CA 1
ATOM 746 C C . ASN A 1 90 ? 9.369 2.725 -21.721 1.00 89.81 90 ASN A C 1
ATOM 748 O O . ASN A 1 90 ? 10.261 2.710 -22.570 1.00 89.81 90 ASN A O 1
ATOM 752 N N . LEU A 1 91 ? 9.495 2.094 -20.551 1.00 89.44 91 LEU A N 1
ATOM 753 C CA . LEU A 1 91 ? 10.674 1.319 -20.170 1.00 89.44 91 LEU A CA 1
ATOM 754 C C . LEU A 1 91 ? 10.934 0.168 -21.152 1.00 89.44 91 LEU A C 1
ATOM 756 O O . LEU A 1 91 ? 12.046 0.026 -21.663 1.00 89.44 91 LEU A O 1
ATOM 760 N N . PHE A 1 92 ? 9.913 -0.639 -21.445 1.00 91.75 92 PHE A N 1
ATOM 761 C CA . PHE A 1 92 ? 10.055 -1.777 -22.352 1.00 91.75 92 PHE A CA 1
ATOM 762 C C . PHE A 1 92 ? 10.272 -1.347 -23.799 1.00 91.75 92 PHE A C 1
ATOM 764 O O . PHE A 1 92 ? 11.070 -1.969 -24.492 1.00 91.75 92 PHE A O 1
ATOM 771 N N . THR A 1 93 ? 9.645 -0.257 -24.242 1.00 90.62 93 THR A N 1
ATOM 772 C CA . THR A 1 93 ? 9.870 0.300 -25.583 1.00 90.62 93 THR A CA 1
ATOM 773 C C . THR A 1 93 ? 11.332 0.708 -25.761 1.00 90.62 93 THR A C 1
ATOM 775 O O . THR A 1 93 ? 11.935 0.366 -26.773 1.00 90.62 93 THR A O 1
ATOM 778 N N . LYS A 1 94 ? 11.956 1.338 -24.756 1.00 86.25 94 LYS A N 1
ATOM 779 C CA . LYS A 1 94 ? 13.393 1.674 -24.792 1.00 86.25 94 LYS A CA 1
ATOM 780 C C . LYS A 1 94 ? 14.280 0.438 -24.851 1.00 86.25 94 LYS A C 1
ATOM 782 O O . LYS A 1 94 ? 15.197 0.376 -25.667 1.00 86.25 94 LYS A O 1
ATOM 787 N N . GLN A 1 95 ? 14.005 -0.552 -23.999 1.00 90.12 95 GLN A N 1
ATOM 788 C CA . GLN A 1 95 ? 14.750 -1.814 -24.010 1.00 90.12 95 GLN A CA 1
ATOM 789 C C . GLN A 1 95 ? 14.642 -2.496 -25.374 1.00 90.12 95 GLN A C 1
ATOM 791 O O . GLN A 1 95 ? 15.649 -2.954 -25.915 1.00 90.12 95 GLN A O 1
ATOM 796 N N . TRP A 1 96 ? 13.439 -2.501 -25.948 1.00 92.00 96 TRP A N 1
ATOM 797 C CA . TRP A 1 96 ? 13.183 -3.031 -27.275 1.00 92.00 96 TRP A CA 1
ATOM 798 C C . TRP A 1 96 ? 13.952 -2.262 -28.354 1.00 92.00 96 TRP A C 1
ATOM 800 O O . TRP A 1 96 ? 14.694 -2.896 -29.092 1.00 92.00 96 TRP A O 1
ATOM 810 N N . MET A 1 97 ? 13.891 -0.925 -28.396 1.00 90.75 97 MET A N 1
ATOM 811 C CA . MET A 1 97 ? 14.635 -0.108 -29.372 1.00 90.75 97 MET A CA 1
ATOM 812 C C . MET A 1 97 ? 16.153 -0.313 -29.274 1.00 90.75 97 MET A C 1
ATOM 814 O O . MET A 1 97 ? 16.835 -0.430 -30.291 1.00 90.75 97 MET A O 1
ATOM 818 N N . ARG A 1 98 ? 16.701 -0.412 -28.055 1.00 89.50 98 ARG A N 1
ATOM 819 C CA . ARG A 1 98 ? 18.131 -0.692 -27.847 1.00 89.50 98 ARG A CA 1
ATOM 820 C C . ARG A 1 98 ? 18.511 -2.065 -28.404 1.00 89.50 98 ARG A C 1
ATOM 822 O O . ARG A 1 98 ? 19.559 -2.207 -29.033 1.00 89.50 98 ARG A O 1
ATOM 829 N N . LEU A 1 99 ? 17.689 -3.084 -28.156 1.00 92.06 99 LEU A N 1
ATOM 830 C CA . LEU A 1 99 ? 17.919 -4.433 -28.677 1.00 92.06 99 LEU A CA 1
ATOM 831 C C . LEU A 1 99 ? 17.740 -4.490 -30.197 1.00 92.06 99 LEU A C 1
ATOM 833 O O . LEU A 1 99 ? 18.574 -5.090 -30.869 1.00 92.06 99 LEU A O 1
ATOM 837 N N . ASP A 1 100 ? 16.725 -3.818 -30.736 1.00 93.25 100 ASP A N 1
ATOM 838 C CA . ASP A 1 100 ? 16.467 -3.715 -32.172 1.00 93.25 100 ASP A CA 1
ATOM 839 C C . ASP A 1 100 ? 17.654 -3.074 -32.902 1.00 93.25 100 ASP A C 1
ATOM 841 O O . ASP A 1 100 ? 18.192 -3.662 -33.839 1.00 93.25 100 ASP A O 1
ATOM 845 N N . ASN A 1 101 ? 18.171 -1.948 -32.396 1.00 91.69 101 ASN A N 1
ATOM 846 C CA . ASN A 1 101 ? 19.376 -1.312 -32.934 1.00 91.69 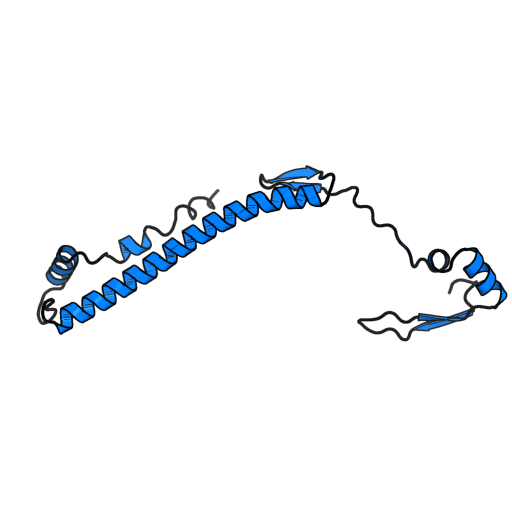101 ASN A CA 1
ATOM 847 C C . ASN A 1 101 ? 20.588 -2.254 -32.900 1.00 91.69 101 ASN A C 1
ATOM 849 O O . ASN A 1 101 ? 21.326 -2.343 -33.880 1.00 91.69 101 ASN A O 1
ATOM 853 N N . LYS A 1 102 ? 20.797 -3.003 -31.809 1.00 90.94 102 LYS A N 1
ATOM 854 C CA . LYS A 1 102 ? 21.898 -3.980 -31.729 1.00 90.94 102 LYS A CA 1
ATOM 855 C C . LYS A 1 102 ? 21.751 -5.088 -32.770 1.00 90.94 102 LYS A C 1
ATOM 857 O O . LYS A 1 102 ? 22.719 -5.410 -33.456 1.00 90.94 102 LYS A O 1
ATOM 862 N N . VAL A 1 103 ? 20.554 -5.654 -32.911 1.00 93.88 103 VAL A N 1
ATOM 863 C CA . VAL A 1 103 ? 20.279 -6.724 -33.879 1.00 93.88 103 VAL A CA 1
ATOM 864 C C . VAL A 1 103 ? 20.450 -6.211 -35.309 1.00 93.88 103 VAL A C 1
ATOM 866 O O . VAL A 1 103 ? 21.176 -6.825 -36.091 1.00 93.88 103 VAL A O 1
ATOM 869 N N . ARG A 1 104 ? 19.865 -5.054 -35.642 1.00 93.25 104 ARG A N 1
ATOM 870 C CA . ARG A 1 104 ? 20.000 -4.415 -36.960 1.00 93.25 104 ARG A CA 1
ATOM 871 C C . ARG A 1 104 ? 21.455 -4.123 -37.307 1.00 93.25 104 ARG A C 1
ATOM 873 O O . ARG A 1 104 ? 21.870 -4.395 -38.429 1.00 93.25 104 ARG A O 1
ATOM 880 N N . PHE A 1 105 ? 22.241 -3.628 -36.352 1.00 90.88 105 PHE A N 1
ATOM 881 C CA . PHE A 1 105 ? 23.668 -3.373 -36.548 1.00 90.88 105 PHE A CA 1
ATOM 882 C C . PHE A 1 105 ? 24.428 -4.656 -36.905 1.00 90.88 105 PHE A C 1
ATOM 884 O O . PHE A 1 105 ? 25.172 -4.679 -37.885 1.00 90.88 105 PHE A O 1
ATOM 891 N N . ILE A 1 106 ? 24.202 -5.738 -36.151 1.00 91.25 106 ILE A N 1
ATOM 892 C CA . ILE A 1 106 ? 24.850 -7.035 -36.388 1.00 91.25 106 ILE A CA 1
ATOM 893 C C . ILE A 1 106 ? 24.462 -7.593 -37.765 1.00 91.25 106 ILE A C 1
ATOM 895 O O . ILE A 1 106 ? 25.335 -8.007 -38.525 1.00 91.25 106 ILE A O 1
ATOM 899 N N . LEU A 1 107 ? 23.175 -7.562 -38.124 1.00 92.06 107 LEU A N 1
ATOM 900 C CA . LEU A 1 107 ? 22.695 -8.054 -39.420 1.00 92.06 107 LEU A CA 1
ATOM 901 C C . LEU A 1 107 ? 23.251 -7.238 -40.600 1.00 92.06 107 LEU A C 1
ATOM 903 O O . LEU A 1 107 ? 23.669 -7.812 -41.606 1.00 92.06 107 LEU A O 1
ATOM 907 N N . MET A 1 108 ? 23.309 -5.908 -40.480 1.00 89.38 108 MET A N 1
ATOM 908 C CA . MET A 1 108 ? 23.892 -5.031 -41.506 1.00 89.38 108 MET A CA 1
ATOM 909 C C . MET A 1 108 ? 25.405 -5.220 -41.657 1.00 89.38 108 MET A C 1
ATOM 911 O O . MET A 1 108 ? 25.945 -5.082 -42.753 1.00 89.38 108 MET A O 1
ATOM 915 N N . PHE A 1 109 ? 26.100 -5.547 -40.568 1.00 88.00 109 PHE A N 1
ATOM 916 C CA . PHE A 1 109 ? 27.519 -5.878 -40.620 1.00 88.00 109 PHE A CA 1
ATOM 917 C C . PHE A 1 109 ? 27.759 -7.219 -41.330 1.00 88.00 109 PHE A C 1
ATOM 919 O O . PHE A 1 109 ? 28.607 -7.299 -42.215 1.00 88.00 109 PHE A O 1
ATOM 926 N N . ILE A 1 110 ? 26.973 -8.253 -41.005 1.00 89.56 110 ILE A N 1
ATOM 927 C CA . ILE A 1 110 ? 27.088 -9.586 -41.626 1.00 89.56 110 ILE A CA 1
ATOM 928 C C . ILE A 1 110 ? 26.736 -9.548 -43.120 1.00 89.56 110 ILE A C 1
ATOM 930 O O . ILE A 1 110 ? 27.409 -10.184 -43.926 1.00 89.56 110 ILE A O 1
ATOM 934 N N . SER A 1 111 ? 25.704 -8.792 -43.502 1.00 89.62 111 SER A N 1
ATOM 935 C CA . SER A 1 111 ? 25.292 -8.620 -44.905 1.00 89.62 111 SER A CA 1
ATOM 936 C C . SER A 1 111 ? 26.271 -7.787 -45.743 1.00 89.62 111 SER A C 1
ATOM 938 O O . SER A 1 111 ? 26.138 -7.731 -46.963 1.00 89.62 111 SER A O 1
ATOM 940 N N . GLY A 1 112 ? 27.259 -7.139 -45.115 1.00 84.88 112 GLY A N 1
ATOM 941 C CA . GLY A 1 112 ? 28.226 -6.271 -45.789 1.00 84.88 112 GLY A CA 1
ATOM 942 C C . GLY A 1 112 ? 27.696 -4.871 -46.117 1.00 84.88 112 GLY A C 1
ATOM 943 O O . GLY A 1 112 ? 28.443 -4.049 -46.647 1.00 84.88 112 GLY A O 1
ATOM 944 N N . GLU A 1 113 ? 26.444 -4.564 -45.766 1.00 83.19 113 GLU A N 1
ATOM 945 C CA . GLU A 1 113 ? 25.834 -3.241 -45.941 1.00 83.19 113 GLU A CA 1
ATOM 946 C C . GLU A 1 113 ? 26.443 -2.168 -45.027 1.00 83.19 113 GLU A C 1
ATOM 948 O O . GLU A 1 113 ? 26.282 -0.968 -45.280 1.00 83.19 113 GLU A O 1
ATOM 953 N N . LEU A 1 114 ? 27.095 -2.579 -43.937 1.00 83.44 114 LEU A N 1
ATOM 954 C CA . LEU A 1 114 ? 27.812 -1.711 -43.012 1.00 83.44 114 LEU A CA 1
ATOM 955 C C . LEU A 1 114 ? 29.268 -2.170 -42.888 1.00 83.44 114 LEU A C 1
ATOM 957 O O . LEU A 1 114 ? 29.560 -3.214 -42.310 1.00 83.44 114 LEU A O 1
ATOM 961 N N . GLN A 1 115 ? 30.195 -1.356 -43.393 1.00 81.31 115 GLN A N 1
ATOM 962 C CA . GLN A 1 115 ? 31.629 -1.624 -43.303 1.00 81.31 115 GLN A CA 1
ATOM 963 C C . GLN A 1 115 ? 32.266 -0.819 -42.171 1.00 81.31 115 GLN A C 1
ATOM 965 O O . GLN A 1 115 ? 32.274 0.412 -42.205 1.00 81.31 115 GLN A O 1
ATOM 970 N N . LEU A 1 116 ? 32.829 -1.529 -41.193 1.00 82.69 116 LEU A N 1
ATOM 971 C CA . LEU A 1 116 ? 33.546 -0.941 -40.054 1.00 82.69 116 LEU A CA 1
ATOM 972 C C . LEU A 1 116 ? 35.070 -0.962 -40.247 1.00 82.69 116 LEU A C 1
ATOM 974 O O . LEU A 1 116 ? 35.787 -0.157 -39.656 1.00 82.69 116 LEU A O 1
ATOM 978 N N . ASN A 1 117 ? 35.573 -1.873 -41.083 1.00 81.19 117 ASN A N 1
ATOM 979 C CA . ASN A 1 117 ? 37.006 -2.100 -41.235 1.00 81.19 117 ASN A CA 1
ATOM 980 C C . ASN A 1 117 ? 37.700 -0.888 -41.868 1.00 81.19 117 ASN A C 1
ATOM 982 O O . ASN A 1 117 ? 37.312 -0.418 -42.935 1.00 81.19 117 ASN A O 1
ATOM 986 N N . ASN A 1 118 ? 38.768 -0.427 -41.214 1.00 80.62 118 ASN A N 1
ATOM 987 C CA . ASN A 1 118 ? 39.668 0.624 -41.693 1.00 80.62 118 ASN A CA 1
ATOM 988 C C . ASN A 1 118 ? 39.001 1.992 -41.970 1.00 80.62 118 ASN A C 1
ATOM 990 O O . ASN A 1 118 ? 39.506 2.785 -42.766 1.00 80.62 118 ASN A O 1
ATOM 994 N N . ARG A 1 119 ? 37.868 2.288 -41.312 1.00 83.69 119 ARG A N 1
ATOM 995 C CA . ARG A 1 119 ? 37.165 3.579 -41.414 1.00 83.69 119 ARG A CA 1
ATOM 996 C C . ARG A 1 119 ? 37.299 4.401 -40.140 1.00 83.69 119 ARG A C 1
ATOM 998 O O . ARG A 1 119 ? 37.319 3.870 -39.036 1.00 83.69 119 ARG A O 1
ATOM 1005 N N . LYS A 1 120 ? 37.365 5.726 -40.302 1.00 87.44 120 LYS A N 1
ATOM 1006 C CA . LYS A 1 120 ? 37.365 6.657 -39.166 1.00 87.44 120 LYS A CA 1
ATOM 1007 C C . LYS A 1 120 ? 35.992 6.662 -38.499 1.00 87.44 120 LYS A C 1
ATOM 1009 O O . LYS A 1 120 ? 34.972 6.712 -39.186 1.00 87.44 120 LYS A O 1
ATOM 1014 N N . GLU A 1 121 ? 35.994 6.710 -37.173 1.00 85.12 121 GLU A N 1
ATOM 1015 C CA . GLU A 1 121 ? 34.802 6.700 -36.318 1.00 85.12 121 GLU A CA 1
ATOM 1016 C C . GLU A 1 121 ? 33.739 7.728 -36.739 1.00 85.12 121 GLU A C 1
ATOM 1018 O O . GLU A 1 121 ? 32.562 7.394 -36.844 1.00 85.12 121 GLU A O 1
ATOM 1023 N N . ALA A 1 122 ? 34.153 8.950 -37.091 1.00 87.69 122 ALA A N 1
ATOM 1024 C CA . ALA A 1 122 ? 33.242 10.011 -37.524 1.00 87.69 122 ALA A CA 1
ATOM 1025 C C . ALA A 1 122 ? 32.362 9.610 -38.727 1.00 87.69 122 ALA A C 1
ATOM 1027 O O . ALA A 1 122 ? 31.174 9.928 -38.754 1.00 87.69 122 ALA A O 1
ATOM 1028 N N . PHE A 1 123 ? 32.919 8.872 -39.694 1.00 86.19 123 PHE A N 1
ATOM 1029 C CA . PHE A 1 123 ? 32.163 8.403 -40.858 1.00 86.19 123 PHE A CA 1
ATOM 1030 C C . PHE A 1 123 ? 31.236 7.232 -40.515 1.00 86.19 123 PHE A C 1
ATOM 1032 O O . PHE A 1 123 ? 30.160 7.120 -41.091 1.00 86.19 123 PHE A O 1
ATOM 1039 N N . ILE A 1 124 ? 31.618 6.387 -39.555 1.00 85.12 124 ILE A N 1
ATOM 1040 C CA 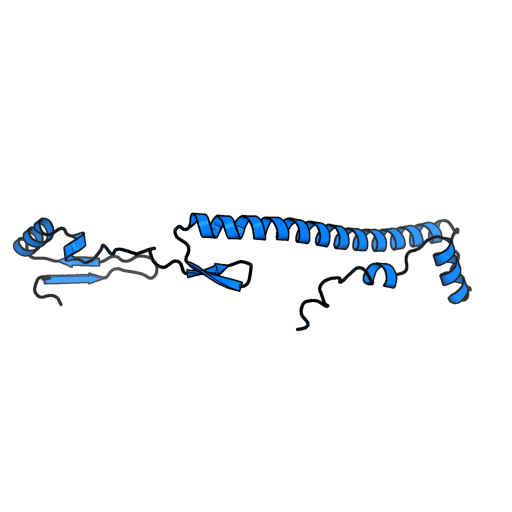. ILE A 1 124 ? 30.771 5.288 -39.071 1.00 85.12 124 ILE A CA 1
ATOM 1041 C C . ILE A 1 124 ? 29.545 5.860 -38.354 1.00 85.12 124 ILE A C 1
ATOM 1043 O O . ILE A 1 124 ? 28.420 5.453 -38.629 1.00 85.12 124 ILE A O 1
ATOM 1047 N N . ILE A 1 125 ? 29.739 6.858 -37.488 1.00 86.19 125 ILE A N 1
ATOM 1048 C CA . ILE A 1 125 ? 28.639 7.548 -36.802 1.00 86.19 125 ILE A CA 1
ATOM 1049 C C . ILE A 1 125 ? 27.709 8.231 -37.814 1.00 86.19 125 ILE A C 1
ATOM 1051 O O . ILE A 1 125 ? 26.489 8.187 -37.653 1.00 86.19 125 ILE A O 1
ATOM 1055 N N . GLN A 1 126 ? 28.259 8.845 -38.867 1.00 86.50 126 GLN A N 1
ATOM 1056 C CA . GLN A 1 126 ? 27.461 9.456 -39.929 1.00 86.50 126 GLN A CA 1
ATOM 1057 C C . GLN A 1 126 ? 26.606 8.419 -40.670 1.00 86.50 126 GLN A C 1
ATOM 1059 O O . GLN A 1 126 ? 25.412 8.647 -40.855 1.00 86.50 126 GLN A O 1
ATOM 1064 N N . ASP A 1 127 ? 27.172 7.263 -41.017 1.00 85.75 127 ASP A N 1
ATOM 1065 C CA . ASP A 1 127 ? 26.433 6.183 -41.678 1.00 85.75 127 ASP A CA 1
ATOM 1066 C C . ASP A 1 127 ? 25.329 5.611 -40.787 1.00 85.75 127 ASP A C 1
ATOM 1068 O O . ASP A 1 127 ? 24.220 5.371 -41.261 1.00 85.75 127 ASP A O 1
ATOM 1072 N N . LEU A 1 128 ? 25.593 5.444 -39.487 1.00 88.12 128 LEU A N 1
ATOM 1073 C CA . LEU A 1 128 ? 24.581 5.005 -38.524 1.00 88.12 128 LEU A CA 1
ATOM 1074 C C . LEU A 1 128 ? 23.429 6.015 -38.417 1.00 88.12 128 LEU A C 1
ATOM 1076 O O . LEU A 1 128 ? 22.264 5.620 -38.384 1.00 88.12 128 LEU A O 1
ATOM 1080 N N . ARG A 1 129 ? 23.721 7.320 -38.445 1.00 87.00 129 ARG A N 1
ATOM 1081 C CA . ARG A 1 129 ? 22.680 8.360 -38.471 1.00 87.00 129 ARG A CA 1
ATOM 1082 C C . ARG A 1 129 ? 21.868 8.331 -39.765 1.00 87.00 129 ARG A C 1
ATOM 1084 O O . ARG A 1 129 ? 20.646 8.409 -39.703 1.00 87.00 129 ARG A O 1
ATOM 1091 N N . ILE A 1 130 ? 22.521 8.185 -40.921 1.00 88.31 130 ILE A N 1
ATOM 1092 C CA . ILE A 1 130 ? 21.846 8.099 -42.229 1.00 88.31 130 ILE A CA 1
ATOM 1093 C C . ILE A 1 130 ? 20.949 6.856 -42.300 1.00 88.31 130 ILE A C 1
ATOM 1095 O O . ILE A 1 130 ? 19.841 6.922 -42.824 1.00 88.31 130 ILE A O 1
ATOM 1099 N N . LYS A 1 131 ? 21.394 5.734 -41.724 1.00 85.44 131 LYS A N 1
ATOM 1100 C CA . LYS A 1 131 ? 20.635 4.474 -41.655 1.00 85.44 131 LYS A CA 1
ATOM 1101 C C . LYS A 1 131 ? 19.567 4.447 -40.549 1.00 85.44 131 LYS A C 1
ATOM 1103 O O . LYS A 1 131 ? 18.928 3.413 -40.346 1.00 85.44 131 LYS A O 1
ATOM 1108 N N . GLY A 1 132 ? 19.355 5.566 -39.852 1.00 87.00 132 GLY A N 1
ATOM 1109 C CA . GLY A 1 132 ? 18.277 5.728 -38.877 1.00 87.00 132 GLY A CA 1
ATOM 1110 C C . GLY A 1 132 ? 18.467 4.916 -37.597 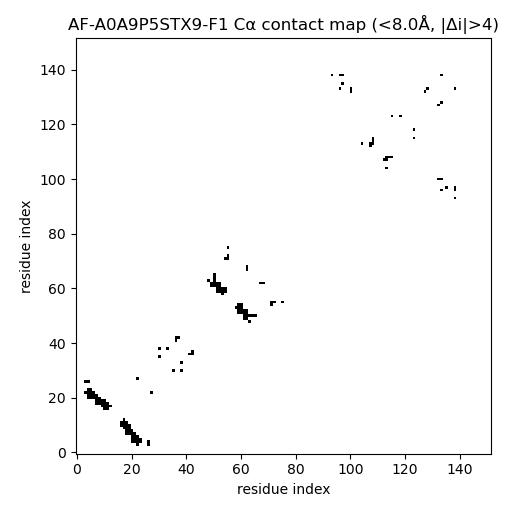1.00 87.00 132 GLY A C 1
ATOM 1111 O O . GLY A 1 132 ? 17.490 4.394 -37.067 1.00 87.00 132 GLY A O 1
ATOM 1112 N N . PHE A 1 133 ? 19.707 4.756 -37.125 1.00 88.62 133 PHE A N 1
ATOM 1113 C CA . PHE A 1 133 ? 19.962 4.226 -35.785 1.00 88.62 133 PHE A CA 1
ATOM 1114 C C . PHE A 1 133 ? 19.721 5.316 -34.740 1.00 88.62 133 PHE A C 1
ATOM 1116 O O . PHE A 1 133 ? 20.308 6.400 -34.811 1.00 88.62 133 PHE A O 1
ATOM 1123 N N . ASP A 1 134 ? 18.883 5.013 -33.750 1.00 85.19 134 ASP A N 1
ATOM 1124 C CA . ASP A 1 134 ? 18.642 5.928 -32.638 1.00 85.19 134 ASP A CA 1
ATOM 1125 C C . ASP A 1 134 ? 19.851 5.975 -31.687 1.00 85.19 134 ASP A C 1
ATOM 1127 O O . ASP A 1 134 ? 20.326 4.926 -31.239 1.00 85.19 134 ASP A O 1
ATOM 1131 N N . PRO A 1 135 ? 20.361 7.176 -31.352 1.00 84.31 135 PRO A N 1
ATOM 1132 C CA . PRO A 1 135 ? 21.447 7.314 -30.395 1.00 84.31 135 PRO A CA 1
ATOM 1133 C C . PRO A 1 135 ? 20.957 7.027 -28.975 1.00 84.31 135 PRO A C 1
ATOM 1135 O O . PRO A 1 135 ? 19.840 7.382 -28.602 1.00 84.31 135 PRO A O 1
ATOM 1138 N N . GLU A 1 136 ? 21.838 6.460 -28.155 1.00 79.75 136 GLU A N 1
ATOM 1139 C CA . GLU A 1 136 ? 21.528 6.081 -26.772 1.00 79.75 136 GLU A CA 1
ATOM 1140 C C . GLU A 1 136 ? 21.018 7.267 -25.933 1.00 79.75 136 GLU A C 1
ATOM 1142 O O . GLU A 1 136 ? 20.027 7.152 -25.220 1.00 79.75 136 GLU A O 1
ATOM 1147 N N . SER A 1 137 ? 21.583 8.463 -26.133 1.00 77.06 137 SER A N 1
ATOM 1148 C CA . SER A 1 137 ? 21.133 9.689 -25.458 1.00 77.06 137 SER A CA 1
ATOM 1149 C C . SER A 1 137 ? 19.671 10.056 -25.740 1.00 77.06 137 SER A C 1
ATOM 1151 O O . SER A 1 137 ? 19.017 10.667 -24.899 1.00 77.06 137 SER A O 1
ATOM 1153 N N . ARG A 1 138 ? 19.127 9.671 -26.901 1.00 74.00 138 ARG A N 1
ATOM 1154 C CA . ARG A 1 138 ? 17.710 9.872 -27.250 1.00 74.00 138 ARG A CA 1
ATOM 1155 C C . ARG A 1 138 ? 16.805 8.826 -26.593 1.00 74.00 138 ARG A C 1
ATOM 1157 O O . ARG A 1 138 ? 15.637 9.109 -26.331 1.00 74.00 138 ARG A O 1
ATOM 1164 N N . LEU A 1 139 ? 17.332 7.636 -26.314 1.00 70.94 139 LEU A N 1
ATOM 1165 C CA . LEU A 1 139 ? 16.628 6.587 -25.573 1.00 70.94 139 LEU A CA 1
ATOM 1166 C C . LEU A 1 139 ? 16.558 6.938 -24.073 1.00 70.94 139 LEU A C 1
ATOM 1168 O O . LEU A 1 139 ? 15.525 6.705 -23.438 1.00 70.94 139 LEU A O 1
ATOM 1172 N N . ASP A 1 140 ? 17.599 7.596 -23.553 1.00 67.25 140 ASP A N 1
ATOM 1173 C CA . ASP A 1 140 ? 17.727 7.991 -22.145 1.00 67.25 140 ASP A CA 1
ATOM 1174 C C . ASP A 1 140 ? 17.052 9.339 -21.796 1.00 67.25 140 ASP A C 1
ATOM 1176 O O . ASP A 1 140 ? 16.533 9.491 -20.695 1.00 67.25 140 ASP A O 1
ATOM 1180 N N . ALA A 1 141 ? 16.952 10.307 -22.717 1.00 60.44 141 ALA A N 1
ATOM 1181 C CA . ALA A 1 141 ? 16.328 11.617 -22.441 1.00 60.44 141 ALA A CA 1
ATOM 1182 C C . ALA A 1 141 ? 14.819 11.560 -22.113 1.00 60.44 141 ALA A C 1
ATOM 1184 O O . ALA A 1 141 ? 14.268 12.486 -21.532 1.00 60.44 141 ALA A O 1
ATOM 1185 N N . ASN A 1 142 ? 14.137 10.463 -22.446 1.00 54.62 142 ASN A N 1
ATOM 1186 C CA . ASN A 1 142 ? 12.714 10.265 -22.147 1.00 54.62 142 ASN A CA 1
ATOM 1187 C C . ASN A 1 142 ? 12.474 9.673 -20.741 1.00 54.62 142 ASN A C 1
ATOM 1189 O O . ASN A 1 142 ? 11.474 8.978 -20.542 1.00 54.62 142 ASN A O 1
ATOM 1193 N N . ILE A 1 143 ? 13.445 9.747 -19.822 1.00 53.44 143 ILE A N 1
ATOM 1194 C CA . ILE A 1 143 ? 13.381 9.063 -18.516 1.00 53.44 143 ILE A CA 1
ATOM 1195 C C . ILE A 1 143 ? 12.665 9.886 -17.443 1.00 53.44 143 ILE A C 1
ATOM 1197 O O . ILE A 1 143 ? 12.081 9.248 -16.574 1.00 53.44 143 ILE A O 1
ATOM 1201 N N . ASP A 1 144 ? 12.570 11.217 -17.535 1.00 52.22 144 ASP A N 1
ATOM 1202 C CA . ASP A 1 144 ? 11.964 11.958 -16.426 1.00 52.22 144 ASP A CA 1
ATOM 1203 C C . ASP A 1 144 ? 11.137 13.197 -16.770 1.00 52.22 144 ASP A C 1
ATOM 1205 O O . ASP A 1 144 ? 11.675 14.250 -17.092 1.00 52.22 144 ASP A O 1
ATOM 1209 N N . PRO A 1 145 ? 9.809 13.097 -16.611 1.00 51.19 145 PRO A N 1
ATOM 1210 C CA . PRO A 1 145 ? 8.954 14.225 -16.272 1.00 51.19 145 PRO A CA 1
ATOM 1211 C C . PRO A 1 145 ? 8.779 14.409 -14.748 1.00 51.19 145 PRO A C 1
ATOM 1213 O O . PRO A 1 145 ? 8.089 15.343 -14.349 1.00 51.19 145 PRO A O 1
ATOM 1216 N N . LEU A 1 146 ? 9.309 13.503 -13.905 1.00 49.16 146 LEU A N 1
ATOM 1217 C CA . LEU A 1 146 ? 8.990 13.416 -12.468 1.00 49.16 146 LEU A CA 1
ATOM 1218 C C . LEU A 1 146 ? 10.191 13.607 -11.523 1.00 49.16 146 LEU A C 1
ATOM 1220 O O . LEU A 1 146 ? 9.962 13.988 -10.383 1.00 49.16 146 LEU A O 1
ATOM 1224 N N . ALA A 1 147 ? 11.443 13.453 -11.960 1.00 46.59 147 ALA A N 1
ATOM 1225 C CA . ALA A 1 147 ? 12.621 13.778 -11.141 1.00 46.59 147 ALA A CA 1
ATOM 1226 C C . ALA A 1 147 ? 12.723 15.267 -10.799 1.00 46.59 147 ALA A C 1
ATOM 1228 O O . ALA A 1 147 ? 13.350 15.612 -9.803 1.00 46.59 147 ALA A O 1
ATOM 1229 N N . ASP A 1 148 ? 12.070 16.134 -11.575 1.00 46.31 148 ASP A N 1
ATOM 1230 C CA . ASP A 1 148 ? 11.983 17.566 -11.280 1.00 46.31 148 ASP A CA 1
ATOM 1231 C C . ASP A 1 148 ? 10.835 17.912 -10.306 1.00 46.31 148 ASP A C 1
ATOM 1233 O O . ASP A 1 148 ? 10.716 19.065 -9.906 1.00 46.31 148 ASP A O 1
ATOM 1237 N N . GLN A 1 149 ? 9.976 16.955 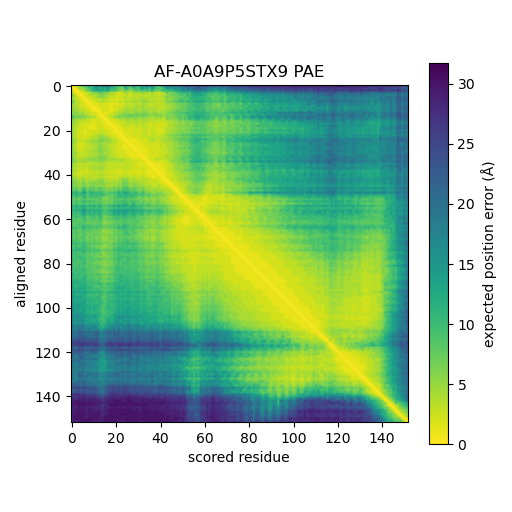-9.915 1.00 43.41 149 GLN A N 1
ATOM 1238 C CA . GLN A 1 149 ? 8.823 17.214 -9.029 1.00 43.41 149 GLN A CA 1
ATOM 1239 C C . GLN A 1 149 ? 9.069 16.863 -7.554 1.00 43.41 149 GLN A C 1
ATOM 1241 O O . GLN A 1 149 ? 8.288 17.285 -6.707 1.00 43.41 149 GLN A O 1
ATOM 1246 N N . ASP A 1 150 ? 10.161 16.162 -7.237 1.00 38.44 150 ASP A N 1
ATOM 1247 C CA . ASP A 1 150 ? 10.550 15.816 -5.858 1.00 38.44 150 ASP A CA 1
ATOM 1248 C C . ASP A 1 150 ? 11.638 16.763 -5.293 1.00 38.44 150 ASP A C 1
ATOM 1250 O O . ASP A 1 150 ? 12.287 16.458 -4.291 1.00 38.44 150 ASP A O 1
ATOM 1254 N N . ALA A 1 151 ? 11.857 17.913 -5.943 1.00 37.75 151 ALA A N 1
ATOM 1255 C CA . ALA A 1 151 ? 12.830 18.937 -5.561 1.00 37.75 151 ALA A CA 1
ATOM 1256 C C . ALA A 1 151 ? 12.157 20.242 -5.089 1.00 37.75 151 ALA A C 1
ATOM 1258 O O . ALA A 1 151 ? 12.495 21.318 -5.574 1.00 37.75 151 ALA A O 1
ATOM 1259 N N . GLU A 1 152 ? 11.226 20.149 -4.137 1.00 35.31 152 GLU A N 1
ATOM 1260 C CA . GLU A 1 152 ? 10.809 21.264 -3.265 1.00 35.31 152 GLU A CA 1
ATOM 1261 C C . GLU A 1 152 ? 10.646 20.798 -1.813 1.00 35.31 152 GLU A C 1
ATOM 1263 O O . GLU A 1 152 ? 9.992 19.754 -1.582 1.00 35.31 152 GLU A O 1
#

Radius of gyration: 35.69 Å; Cα contacts (8 Å, |Δi|>4): 84; chains: 1; bounding box: 65×46×92 Å

Nearest PDB structures (foldseek):
  5zen-assembly1_A  TM=9.415E-01  e=7.411E-09  Homo sapiens
  5zrf-assembly1_A  TM=9.284E-01  e=1.509E-08  Homo sapiens
  6ca8-assembly1_A-2  TM=9.062E-01  e=2.085E-08  Plasmodium falciparum
  4g0u-assembly1_A  TM=9.079E-01  e=1.717E-08  Homo sapiens
  5gwk-assembly1_B  TM=8.873E-01  e=7.121E-08  Homo sapiens

Mean predicted aligned error: 10.62 Å

Solvent-accessible surface area (backbone atoms only — not comparable to full-atom values): 9483 Å² total; per-residue (Å²): 128,63,92,70,54,73,48,76,46,79,75,52,60,99,91,46,88,43,77,51,74,41,59,48,75,68,47,48,51,53,34,54,77,68,31,54,47,66,72,70,60,74,65,83,87,83,81,77,84,79,42,70,46,68,43,99,85,70,44,87,42,78,46,95,46,73,66,57,55,50,53,62,47,47,59,56,49,53,52,49,51,51,54,48,51,53,50,49,51,54,52,50,51,41,55,48,51,56,50,49,50,52,52,52,51,52,52,32,41,74,72,58,80,42,81,69,81,97,57,61,65,73,60,52,54,50,50,40,53,75,72,65,51,82,56,67,70,68,61,54,69,77,72,66,94,56,76,79,71,78,74,123

Foldseek 3Di:
DPPQWDDKDWPDDPPDTDIDTHGDPVSVVVCVVVDVCVVVVVDDDDDPQFDWDQQPVRDIDGDRDVVVVVVSVVVVVVVVVVVVVVLVVLVVVLVVLVVVLVVVVVVCVVVVVQDPPPDDPVVSVVVCVVVPRDDPVVSVVVNDPPVVVVPD

pLDDT: mean 87.03, std 13.12, range [35.31, 97.75]

Secondary structure (DSSP, 8-state):
--TT--EEEE---SS---EEEE--HHHHHHHHHT-HHHHTT---PPP---EEEE-TTS-EEEESSHHHHHHHHHHHHHHHHHHHHHHHHHHHHHHHHHHHHHHHHHHHHHTTSS--TT--HHHHHHHHHHTTPPPHHHHHGGG-SSTTTS--

Sequence (152 aa):
MPSWIKDFRDDSNQARVDLTVTLTQEQLRKARDEGLESKFKLATTVSTSNMVCFDPQGRIKRYSSAEEIVQDFFDLRLDYYRKRKEHLINLFTKQWMRLDNKVRFILMFISGELQLNNRKEAFIIQDLRIKGFDPESRLDANIDPLADQDAE